Protein AF-A0A7V7XGV1-F1 (afdb_monomer_lite)

Radius of gyration: 16.02 Å; chains: 1; bounding box: 30×32×40 Å

Foldseek 3Di:
DPPPPCQQFLLNQLVVLQVVLVCLLVVLVVCLVVVVADPVDDHDPVSVVSNVVSVVSNVSSVVSNVVPRHGD

Secondary structure (DSSP, 8-state):
---S----BHHHHHHHHHHHHHHHHHHHHHHHHTT-S-TTSS--HHHHHHHHHHHHHHHHHHHHGGGTT-B-

Sequence (72 aa):
MLNSHFTLTKRQLGLLAIIGGGVALVGILLFDELGLSDPQGGFGPSQKIGMALAALMLLVGISLLPLGDTPA

pLDDT: mean 81.88, std 13.58, range [35.97, 94.94]

Structure (mmCIF, N/CA/C/O backbone):
data_AF-A0A7V7XGV1-F1
#
_entry.id   AF-A0A7V7XGV1-F1
#
loop_
_atom_site.group_PDB
_atom_site.id
_atom_site.type_symbol
_atom_site.label_atom_id
_atom_site.label_alt_id
_atom_site.label_comp_id
_atom_site.label_asym_id
_atom_site.label_entity_id
_atom_site.label_seq_id
_atom_site.pdbx_PDB_ins_code
_atom_site.Cartn_x
_atom_site.Cartn_y
_atom_site.Cartn_z
_atom_site.occupancy
_atom_site.B_iso_or_equiv
_atom_site.auth_seq_id
_atom_site.auth_comp_id
_atom_site.auth_asym_id
_atom_site.auth_atom_id
_atom_site.pdbx_PDB_model_num
ATOM 1 N N . MET A 1 1 ? -12.411 24.571 14.683 1.00 35.97 1 MET A N 1
ATOM 2 C CA . MET A 1 1 ? -11.786 23.851 15.812 1.00 35.97 1 MET A CA 1
ATOM 3 C C . MET A 1 1 ? -11.881 22.366 15.505 1.00 35.97 1 MET A C 1
ATOM 5 O O . MET A 1 1 ? -12.971 21.818 15.573 1.00 35.97 1 MET A O 1
ATOM 9 N N . LEU A 1 2 ? -10.796 21.754 15.026 1.00 44.69 2 LEU A N 1
ATOM 10 C CA . LEU A 1 2 ? -10.751 20.308 14.793 1.00 44.69 2 LEU A CA 1
ATOM 11 C C . LEU A 1 2 ? -10.609 19.644 16.166 1.00 44.69 2 LEU A C 1
ATOM 13 O O . LEU A 1 2 ? -9.646 19.909 16.877 1.00 44.69 2 LEU A O 1
ATOM 17 N N . ASN A 1 3 ? -11.622 18.884 16.568 1.00 43.81 3 ASN A N 1
ATOM 18 C CA . ASN A 1 3 ? -11.703 18.247 17.877 1.00 43.81 3 ASN A CA 1
ATOM 19 C C . ASN A 1 3 ? -10.566 17.213 18.011 1.00 43.81 3 ASN A C 1
ATOM 21 O O . ASN A 1 3 ? -10.483 16.289 17.205 1.00 43.81 3 ASN A O 1
ATOM 25 N N . SER A 1 4 ? -9.691 17.357 19.009 1.00 51.22 4 SER A N 1
ATOM 26 C CA . SER A 1 4 ? -8.451 16.573 19.189 1.00 51.22 4 SER A CA 1
ATOM 27 C C . SER A 1 4 ? -8.657 15.134 19.693 1.00 51.22 4 SER A C 1
ATOM 29 O O . SER A 1 4 ? -7.775 14.565 20.325 1.00 51.22 4 SER A O 1
ATOM 31 N N . HIS A 1 5 ? -9.816 14.536 19.418 1.00 51.78 5 HIS A N 1
ATOM 32 C CA . HIS A 1 5 ? -10.158 13.158 19.783 1.00 51.78 5 HIS A CA 1
ATOM 33 C C . HIS A 1 5 ? -10.512 12.326 18.538 1.00 51.78 5 HIS A C 1
ATOM 35 O O . HIS A 1 5 ? -11.413 11.492 18.555 1.00 51.78 5 HIS A O 1
ATOM 41 N N . PHE A 1 6 ? -9.804 12.552 17.426 1.00 55.44 6 PHE A N 1
ATOM 42 C CA . PHE A 1 6 ? -9.796 11.614 16.301 1.00 55.44 6 PHE A CA 1
ATOM 43 C C . PHE A 1 6 ? -8.923 10.414 16.662 1.00 55.44 6 PHE A C 1
ATOM 45 O O . PHE A 1 6 ? -7.801 10.266 16.183 1.00 55.44 6 PHE A O 1
ATOM 52 N N . THR A 1 7 ? -9.426 9.561 17.546 1.00 66.19 7 THR A N 1
ATOM 53 C CA . THR A 1 7 ? -8.818 8.255 17.761 1.00 66.19 7 THR A CA 1
ATOM 54 C C . THR A 1 7 ? -9.221 7.383 16.578 1.00 66.19 7 THR A C 1
ATOM 56 O O . THR A 1 7 ? -10.313 6.818 16.561 1.00 66.19 7 THR A O 1
ATOM 59 N N . LEU A 1 8 ? -8.386 7.360 15.534 1.00 68.38 8 LEU A N 1
ATOM 60 C CA . LEU A 1 8 ? -8.572 6.434 14.419 1.00 68.38 8 LEU A CA 1
ATOM 61 C C . LEU A 1 8 ? -8.637 5.021 14.995 1.00 68.38 8 LEU A C 1
ATOM 63 O O . LEU A 1 8 ? -7.767 4.619 15.769 1.00 68.38 8 LEU A O 1
ATOM 67 N N . THR A 1 9 ? -9.667 4.261 14.638 1.00 83.50 9 THR A N 1
ATOM 68 C CA . THR A 1 9 ? -9.711 2.859 15.053 1.00 83.50 9 THR A CA 1
ATOM 69 C C . THR A 1 9 ? -8.610 2.088 14.332 1.00 83.50 9 THR A C 1
ATOM 71 O O . THR A 1 9 ? -8.232 2.432 13.206 1.00 83.50 9 THR A O 1
ATOM 74 N N . LYS A 1 10 ? -8.089 1.014 14.934 1.00 80.62 10 LYS A N 1
ATOM 75 C CA . LYS A 1 10 ? -7.096 0.151 14.264 1.00 80.62 10 LYS A CA 1
ATOM 76 C C . LYS A 1 10 ? -7.620 -0.369 12.924 1.00 80.62 10 LYS A C 1
ATOM 78 O O . LYS A 1 10 ? -6.858 -0.466 11.967 1.00 80.62 10 LYS A O 1
ATOM 83 N N . ARG A 1 11 ? -8.936 -0.571 12.810 1.00 81.69 11 ARG A N 1
ATOM 84 C CA . ARG A 1 11 ? -9.621 -0.882 11.551 1.00 81.69 11 ARG A CA 1
ATOM 85 C C . ARG A 1 11 ? -9.547 0.245 10.511 1.00 81.69 11 ARG A C 1
ATOM 87 O O . ARG A 1 11 ? -9.284 -0.037 9.345 1.00 81.69 11 ARG A O 1
ATOM 94 N N . GLN A 1 12 ? -9.746 1.506 10.904 1.00 84.50 12 GLN A N 1
ATOM 95 C CA . GLN A 1 12 ? -9.590 2.663 10.009 1.00 84.50 12 GLN A CA 1
ATOM 96 C C . GLN A 1 12 ? -8.133 2.854 9.579 1.00 84.50 12 GLN A C 1
ATOM 98 O O . GLN A 1 12 ? -7.869 3.078 8.400 1.00 84.50 12 GLN A O 1
ATOM 103 N N . LEU A 1 13 ? -7.186 2.702 10.510 1.00 87.25 13 LEU A N 1
ATOM 104 C CA . LEU A 1 13 ? -5.755 2.734 10.209 1.00 87.25 13 LEU A CA 1
ATOM 105 C C . LEU A 1 13 ? -5.374 1.610 9.233 1.00 87.25 13 LEU A C 1
ATOM 107 O O . LEU A 1 13 ? -4.661 1.846 8.260 1.00 87.25 13 LEU A O 1
ATOM 111 N N . GLY A 1 14 ? -5.904 0.404 9.455 1.00 88.50 14 GLY A N 1
ATOM 112 C CA . GLY A 1 14 ? -5.710 -0.746 8.580 1.00 88.50 14 GLY A CA 1
ATOM 113 C C . GLY A 1 14 ? -6.240 -0.506 7.169 1.00 88.50 14 GLY A C 1
ATOM 114 O O . GLY A 1 14 ? -5.527 -0.741 6.197 1.00 88.50 14 GLY A O 1
ATOM 115 N N . LEU A 1 15 ? -7.448 0.050 7.044 1.00 89.31 15 LEU A N 1
ATOM 116 C CA . LEU A 1 15 ? -8.026 0.448 5.757 1.00 89.31 15 LEU A CA 1
ATOM 117 C C . LEU A 1 15 ? -7.179 1.504 5.041 1.00 89.31 15 LEU A C 1
ATOM 119 O O . LEU A 1 15 ? -6.923 1.360 3.849 1.00 89.31 15 LEU A O 1
ATOM 123 N N . LEU A 1 16 ? -6.707 2.532 5.749 1.00 89.88 16 LEU A N 1
ATOM 124 C CA . LEU A 1 16 ? -5.837 3.558 5.166 1.00 89.88 16 LEU A CA 1
ATOM 125 C C . LEU A 1 16 ? -4.509 2.969 4.681 1.00 89.88 16 LEU A C 1
ATOM 127 O O . LEU A 1 16 ? -4.055 3.316 3.594 1.00 89.88 16 LEU A O 1
ATOM 131 N N . ALA A 1 17 ? -3.914 2.049 5.442 1.00 90.31 17 ALA A N 1
ATOM 132 C CA . ALA A 1 17 ? -2.695 1.354 5.041 1.00 90.31 17 ALA A CA 1
ATOM 133 C C . ALA A 1 17 ? -2.920 0.447 3.820 1.00 90.31 17 ALA A C 1
ATOM 135 O O . ALA A 1 17 ? -2.091 0.437 2.911 1.00 90.31 17 ALA A O 1
ATOM 136 N N . ILE A 1 18 ? -4.060 -0.254 3.748 1.00 91.50 18 ILE A N 1
ATOM 137 C CA . ILE A 1 18 ? -4.428 -1.074 2.584 1.00 91.50 18 ILE A CA 1
ATOM 138 C C . ILE A 1 18 ? -4.632 -0.200 1.346 1.00 91.50 18 ILE A C 1
ATOM 140 O O . ILE A 1 18 ? -4.084 -0.492 0.287 1.00 91.50 18 ILE A O 1
ATOM 144 N N . ILE A 1 19 ? -5.401 0.883 1.468 1.00 93.25 19 ILE A N 1
ATOM 145 C CA . ILE A 1 19 ? -5.669 1.793 0.351 1.00 93.25 19 ILE A CA 1
ATOM 146 C C . ILE A 1 19 ? -4.366 2.453 -0.104 1.00 93.25 19 ILE A C 1
ATOM 148 O O . ILE A 1 19 ? -4.069 2.449 -1.294 1.00 93.25 19 ILE A O 1
ATOM 152 N N . GLY A 1 20 ? -3.557 2.960 0.829 1.00 93.19 20 GLY A N 1
ATOM 153 C CA . GLY A 1 20 ? -2.268 3.580 0.527 1.00 93.19 20 GLY A CA 1
ATOM 154 C C . GLY A 1 20 ? -1.297 2.615 -0.155 1.00 93.19 20 GLY A C 1
ATOM 155 O O . GLY A 1 20 ? -0.755 2.939 -1.210 1.00 93.19 20 GLY A O 1
ATOM 156 N N . GLY A 1 21 ? -1.127 1.407 0.393 1.00 90.94 21 GLY A N 1
ATOM 157 C CA . GLY A 1 21 ? -0.280 0.369 -0.200 1.00 90.94 21 GLY A CA 1
ATOM 158 C C . GLY A 1 21 ? -0.787 -0.107 -1.564 1.00 90.94 21 GLY A C 1
ATOM 159 O O . GLY A 1 21 ? -0.001 -0.277 -2.493 1.00 90.94 21 GLY A O 1
ATOM 160 N N . GLY A 1 22 ? -2.104 -0.256 -1.727 1.00 92.88 22 GLY A N 1
ATOM 161 C CA . GLY A 1 22 ? -2.726 -0.641 -2.993 1.00 92.88 22 GLY A CA 1
ATOM 162 C C . GLY A 1 22 ? -2.547 0.420 -4.079 1.00 92.88 22 GLY A C 1
ATOM 163 O O . GLY A 1 22 ? -2.118 0.098 -5.184 1.00 92.88 22 GLY A O 1
ATOM 164 N N . VAL A 1 23 ? -2.801 1.691 -3.755 1.00 94.94 23 VAL A N 1
ATOM 165 C CA . VAL A 1 23 ? -2.576 2.818 -4.675 1.00 94.94 23 VAL A CA 1
ATOM 166 C C . VAL A 1 23 ? -1.100 2.930 -5.048 1.00 94.94 23 VAL A C 1
ATOM 168 O O . VAL A 1 23 ? -0.795 3.151 -6.215 1.00 94.94 23 VAL A O 1
ATOM 171 N N . ALA A 1 24 ? -0.183 2.730 -4.098 1.00 92.19 24 ALA A N 1
ATOM 172 C CA . ALA A 1 24 ? 1.249 2.736 -4.379 1.00 92.19 24 ALA A CA 1
ATOM 173 C C . ALA A 1 24 ? 1.657 1.606 -5.341 1.00 92.19 24 ALA A C 1
ATOM 175 O O . ALA A 1 24 ? 2.387 1.866 -6.295 1.00 92.19 24 ALA A O 1
ATOM 176 N N . LEU A 1 25 ? 1.157 0.378 -5.149 1.00 91.81 25 LEU A N 1
ATOM 177 C CA . LEU A 1 25 ? 1.417 -0.732 -6.076 1.00 91.81 25 LEU A CA 1
ATOM 178 C C . LEU A 1 25 ? 0.877 -0.445 -7.475 1.00 91.81 25 LEU A C 1
ATOM 180 O O . LEU A 1 25 ? 1.618 -0.558 -8.447 1.00 91.81 25 LEU A O 1
ATOM 184 N N . VAL A 1 26 ? -0.391 -0.042 -7.576 1.00 93.38 26 VAL A N 1
ATOM 185 C CA . VAL A 1 26 ? -1.011 0.297 -8.864 1.00 93.38 26 VAL A CA 1
ATOM 186 C C . VAL A 1 26 ? -0.255 1.441 -9.534 1.00 93.38 26 VAL A C 1
ATOM 188 O O . VAL A 1 26 ? 0.031 1.367 -10.723 1.00 93.38 26 VAL A O 1
ATOM 191 N N . GLY A 1 27 ? 0.136 2.466 -8.775 1.00 91.38 27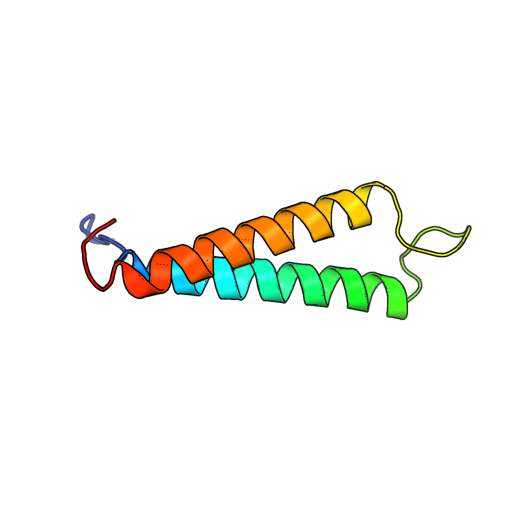 GLY A N 1
ATOM 192 C CA . GLY A 1 27 ? 0.931 3.583 -9.274 1.00 91.38 27 GLY A CA 1
ATOM 193 C C . GLY A 1 27 ? 2.276 3.139 -9.844 1.00 91.38 27 GLY A C 1
ATOM 194 O O . GLY A 1 27 ? 2.633 3.572 -10.934 1.00 91.38 27 GLY A O 1
ATOM 195 N N . ILE A 1 28 ? 2.999 2.246 -9.160 1.00 88.94 28 ILE A N 1
ATOM 196 C CA . ILE A 1 28 ? 4.286 1.727 -9.647 1.00 88.94 28 ILE A CA 1
ATOM 197 C C . ILE A 1 28 ? 4.111 0.922 -10.941 1.00 88.94 28 ILE A C 1
ATOM 199 O O . ILE A 1 28 ? 4.897 1.107 -11.866 1.00 88.94 28 ILE A O 1
ATOM 203 N N . LEU A 1 29 ? 3.078 0.077 -11.027 1.00 88.38 29 LEU A N 1
ATOM 204 C CA . LEU A 1 29 ? 2.782 -0.704 -12.234 1.00 88.38 29 LEU A CA 1
ATOM 205 C C . LEU A 1 29 ? 2.393 0.196 -13.414 1.00 88.38 29 LEU A C 1
ATOM 207 O O . LEU A 1 29 ? 2.907 0.032 -14.513 1.00 88.38 29 LEU A O 1
ATOM 211 N N . LEU A 1 30 ? 1.540 1.196 -13.178 1.00 89.75 30 LEU A N 1
ATOM 212 C CA . LEU A 1 30 ? 1.150 2.157 -14.212 1.00 89.75 30 LEU A CA 1
ATOM 213 C C . LEU A 1 30 ? 2.331 3.017 -14.678 1.00 89.75 30 LEU A C 1
ATOM 215 O O . LEU A 1 30 ? 2.406 3.357 -15.853 1.00 89.75 30 LEU A O 1
ATOM 219 N N . PHE A 1 31 ? 3.263 3.363 -13.788 1.00 86.88 31 PHE A N 1
ATOM 220 C CA . PHE A 1 31 ? 4.493 4.068 -14.165 1.00 86.88 31 PHE A CA 1
ATOM 221 C C . PHE A 1 31 ? 5.361 3.258 -15.140 1.00 86.88 31 PHE A C 1
ATOM 223 O O . PHE A 1 31 ? 6.031 3.841 -15.995 1.00 86.88 31 PHE A O 1
ATOM 230 N N . ASP A 1 32 ? 5.34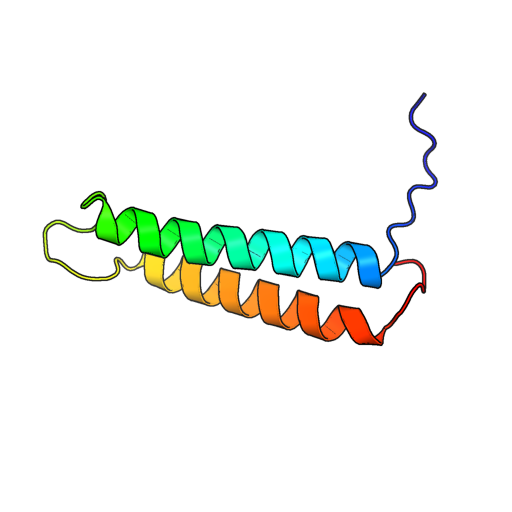7 1.931 -15.017 1.00 81.69 32 ASP A N 1
ATOM 231 C CA . ASP A 1 32 ? 6.005 1.020 -15.956 1.00 81.69 32 ASP A CA 1
ATOM 232 C C . ASP A 1 32 ? 5.277 0.976 -17.302 1.00 81.69 32 ASP A C 1
ATOM 234 O O . ASP A 1 32 ? 5.885 1.261 -18.332 1.00 81.69 32 ASP A O 1
ATOM 238 N N . GLU A 1 33 ? 3.958 0.774 -17.288 1.00 82.62 33 GLU A N 1
ATOM 239 C CA . GLU A 1 33 ? 3.121 0.725 -18.497 1.00 82.62 33 GLU A CA 1
ATOM 240 C C . GLU A 1 33 ? 3.188 2.023 -19.329 1.00 82.62 33 GLU A C 1
ATOM 242 O O . GLU A 1 33 ? 3.148 2.001 -20.558 1.00 82.62 33 GLU A O 1
ATOM 247 N N . LEU A 1 34 ? 3.317 3.175 -18.661 1.00 85.69 34 LEU A N 1
ATOM 248 C CA . LEU A 1 34 ? 3.434 4.489 -19.301 1.00 85.69 34 LEU A CA 1
ATOM 249 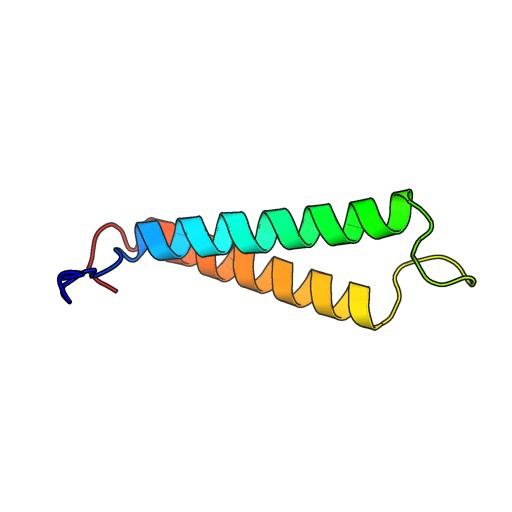C C . LEU A 1 34 ? 4.834 4.771 -19.874 1.00 85.69 34 LEU A C 1
ATOM 251 O O . LEU A 1 34 ? 5.056 5.851 -20.422 1.00 85.69 34 LEU A O 1
ATOM 255 N N . GLY A 1 35 ? 5.787 3.843 -19.739 1.00 76.12 35 GLY A N 1
ATOM 256 C CA . GLY A 1 35 ? 7.151 4.014 -20.240 1.00 76.12 35 GLY A CA 1
ATOM 257 C C . GLY A 1 35 ? 7.935 5.113 -19.517 1.00 76.12 35 GLY A C 1
ATOM 258 O O . GLY A 1 35 ? 8.918 5.620 -20.049 1.00 76.12 35 GLY A O 1
ATOM 259 N N . LEU A 1 36 ? 7.512 5.489 -18.304 1.00 78.38 36 LEU A N 1
ATOM 260 C CA . LEU A 1 36 ? 8.209 6.456 -17.442 1.00 78.38 36 LEU A CA 1
ATOM 261 C C . LEU A 1 36 ? 9.330 5.800 -16.616 1.00 78.38 36 LEU A C 1
ATOM 263 O O . LEU A 1 36 ? 9.914 6.432 -15.734 1.00 78.38 36 LEU A O 1
ATOM 267 N N . SER A 1 37 ? 9.591 4.521 -16.880 1.00 75.50 37 SER A N 1
ATOM 268 C CA . SER A 1 37 ? 10.537 3.668 -16.161 1.00 75.50 37 SER A CA 1
ATOM 269 C C . SER A 1 37 ? 11.899 3.612 -16.859 1.00 75.50 37 SER A C 1
ATOM 271 O O . SER A 1 37 ? 12.121 4.295 -17.858 1.00 75.50 37 SER A O 1
ATOM 273 N N . ASP A 1 38 ? 12.847 2.862 -16.286 1.00 71.69 38 ASP A N 1
ATOM 274 C CA . ASP A 1 38 ? 14.252 2.844 -16.718 1.00 71.69 38 ASP A CA 1
ATOM 275 C C . ASP A 1 38 ? 14.382 2.582 -18.237 1.00 71.69 38 ASP A C 1
ATOM 277 O O . ASP A 1 38 ? 13.801 1.614 -18.736 1.00 71.69 38 ASP A O 1
ATOM 281 N N . PRO A 1 39 ? 15.174 3.385 -18.977 1.00 69.81 39 PRO A N 1
ATOM 282 C CA . PRO A 1 39 ? 15.433 3.177 -20.403 1.00 69.81 39 PRO A CA 1
ATOM 283 C C . PRO A 1 39 ? 15.960 1.780 -20.766 1.00 69.81 39 PRO A C 1
ATOM 285 O O . PRO A 1 39 ? 15.846 1.362 -21.916 1.00 69.81 39 PRO A O 1
ATOM 288 N N . GLN A 1 40 ? 16.565 1.070 -19.809 1.00 74.38 40 GLN A N 1
ATOM 289 C CA . GLN A 1 40 ? 17.105 -0.283 -19.995 1.00 74.38 40 GLN A CA 1
ATOM 290 C C . GLN A 1 40 ? 16.040 -1.389 -19.860 1.00 74.38 40 GLN A C 1
ATOM 292 O O . GLN A 1 40 ? 16.327 -2.545 -20.171 1.00 74.38 40 GLN A O 1
ATOM 297 N N . GLY A 1 41 ? 14.816 -1.039 -19.452 1.00 70.62 41 GLY A N 1
ATOM 298 C CA . GLY A 1 41 ? 13.691 -1.955 -19.286 1.00 70.62 41 GLY A CA 1
ATOM 299 C C . GLY A 1 41 ? 13.629 -2.629 -17.911 1.00 70.62 41 GLY A C 1
ATOM 300 O O . GLY A 1 41 ? 14.640 -3.005 -17.315 1.00 70.62 41 GLY A O 1
ATOM 301 N N . GLY A 1 42 ? 12.400 -2.824 -17.426 1.00 76.94 42 GLY A N 1
ATOM 302 C CA . GLY A 1 42 ? 12.095 -3.483 -16.157 1.00 76.94 42 GLY A CA 1
ATOM 303 C C . GLY A 1 42 ? 12.132 -2.560 -14.935 1.00 76.94 42 GLY A C 1
ATOM 304 O O . GLY A 1 42 ? 12.463 -1.379 -15.015 1.00 76.94 42 GLY A O 1
ATOM 305 N N . PHE A 1 43 ? 11.800 -3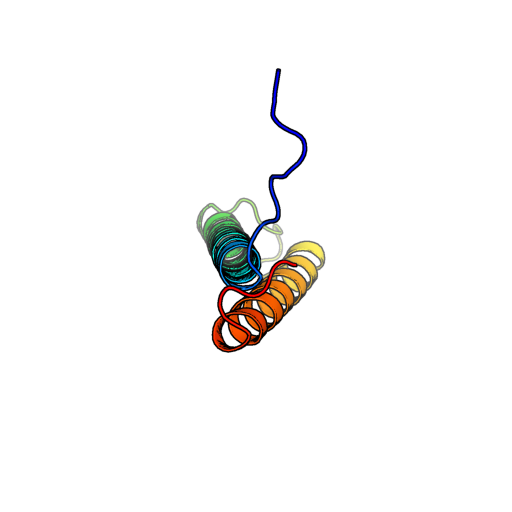.126 -13.768 1.00 80.94 43 PHE A N 1
ATOM 306 C CA . PHE A 1 43 ? 11.681 -2.341 -12.540 1.00 80.94 43 PHE A CA 1
ATOM 307 C C . PHE A 1 43 ? 13.025 -1.778 -12.066 1.00 80.94 43 PHE A C 1
ATOM 309 O O . PHE A 1 43 ? 13.931 -2.528 -11.663 1.00 80.94 43 PHE A O 1
ATOM 316 N N . GLY A 1 44 ? 13.107 -0.447 -12.019 1.00 86.31 44 GLY A N 1
ATOM 317 C CA . GLY A 1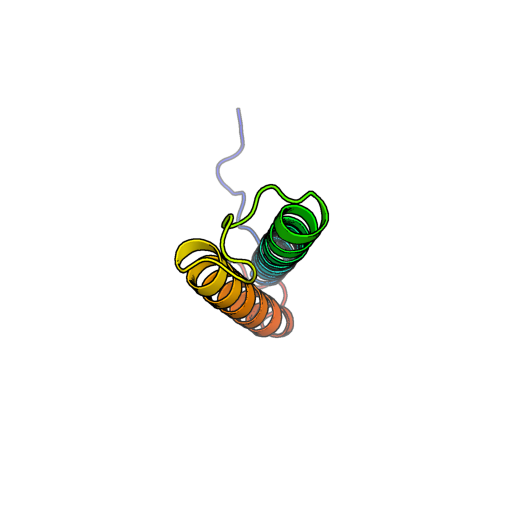 44 ? 14.245 0.275 -11.461 1.00 86.31 44 GLY A CA 1
ATOM 318 C C . GLY A 1 44 ? 14.452 -0.030 -9.965 1.00 86.31 44 GLY A C 1
ATOM 319 O O . GLY A 1 44 ? 13.524 -0.479 -9.279 1.00 86.31 44 GLY A O 1
ATOM 320 N N . PRO A 1 45 ? 15.651 0.222 -9.404 1.00 87.75 45 PRO A N 1
ATOM 321 C CA . PRO A 1 45 ? 15.932 -0.029 -7.986 1.00 87.75 45 PRO A CA 1
ATOM 322 C C . PRO A 1 45 ? 14.929 0.645 -7.037 1.00 87.75 45 PRO A C 1
ATOM 324 O O . PRO A 1 45 ? 14.482 0.033 -6.068 1.00 87.75 45 PRO A O 1
ATOM 327 N N . SER A 1 46 ? 14.514 1.875 -7.348 1.00 88.81 46 SER A N 1
ATOM 328 C CA . SER A 1 46 ? 13.510 2.621 -6.582 1.00 88.81 46 SER A CA 1
ATOM 329 C C . SER A 1 46 ? 12.116 1.993 -6.661 1.00 88.81 46 SER A C 1
ATOM 331 O O . SER A 1 46 ? 11.442 1.904 -5.639 1.00 88.81 46 SER A O 1
ATOM 333 N N . GLN A 1 47 ? 11.693 1.495 -7.829 1.00 89.44 47 GLN A N 1
ATOM 334 C CA . GLN A 1 47 ? 10.415 0.792 -7.985 1.00 89.44 47 GLN A CA 1
ATOM 335 C C . GLN A 1 47 ? 10.403 -0.522 -7.209 1.00 89.44 47 GLN A C 1
ATOM 337 O O . GLN A 1 47 ? 9.419 -0.819 -6.543 1.00 89.44 47 GLN A O 1
ATOM 342 N N . LYS A 1 48 ? 11.504 -1.284 -7.215 1.00 90.88 48 LYS A N 1
ATOM 343 C CA . LYS A 1 48 ? 11.635 -2.513 -6.413 1.00 90.88 48 LYS A CA 1
ATOM 344 C C . LYS A 1 48 ? 11.473 -2.239 -4.919 1.00 90.88 48 LYS A C 1
ATOM 346 O O . LYS A 1 48 ? 10.720 -2.939 -4.245 1.00 90.88 48 LYS A O 1
ATOM 351 N N . ILE A 1 49 ? 12.132 -1.195 -4.416 1.00 93.25 49 ILE A N 1
ATOM 352 C CA . ILE A 1 49 ? 11.995 -0.761 -3.020 1.00 93.25 49 ILE A CA 1
ATOM 353 C C . ILE A 1 49 ? 10.565 -0.281 -2.746 1.00 93.25 49 ILE A C 1
ATOM 355 O O . ILE A 1 49 ? 9.971 -0.668 -1.743 1.00 93.25 49 ILE 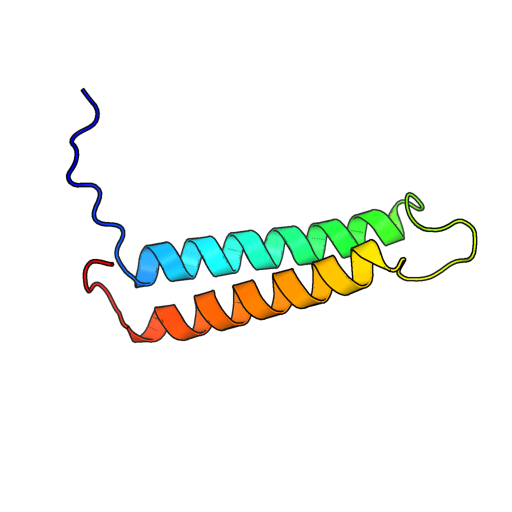A O 1
ATOM 359 N N . GLY A 1 50 ? 9.989 0.509 -3.653 1.00 92.12 50 GLY A N 1
ATOM 360 C CA . GLY A 1 50 ? 8.614 0.993 -3.557 1.00 92.12 50 GLY A CA 1
ATOM 361 C C . GLY A 1 50 ? 7.594 -0.144 -3.499 1.00 92.12 50 GLY A C 1
ATOM 362 O O . GLY A 1 50 ? 6.714 -0.124 -2.645 1.00 92.12 50 GLY A O 1
ATOM 363 N N . MET A 1 51 ? 7.749 -1.176 -4.333 1.00 92.94 51 MET A N 1
ATOM 364 C CA . MET A 1 51 ? 6.892 -2.365 -4.321 1.00 92.94 51 MET A CA 1
ATOM 365 C C . MET A 1 51 ? 7.028 -3.140 -3.012 1.00 92.94 51 MET A C 1
ATOM 367 O O . MET A 1 51 ? 6.018 -3.546 -2.443 1.00 92.94 51 MET A O 1
ATOM 371 N N . ALA A 1 52 ? 8.252 -3.311 -2.502 1.00 94.69 52 ALA A N 1
ATOM 372 C CA . ALA A 1 52 ? 8.480 -3.973 -1.221 1.00 94.69 52 ALA A CA 1
ATOM 373 C C . ALA A 1 52 ? 7.828 -3.204 -0.059 1.00 94.69 52 ALA A C 1
ATOM 375 O O . ALA A 1 52 ? 7.153 -3.802 0.777 1.00 94.69 52 ALA A O 1
ATOM 376 N N . LEU A 1 53 ? 7.970 -1.875 -0.032 1.00 94.12 53 LEU A N 1
ATOM 377 C CA . LEU A 1 53 ? 7.327 -1.020 0.968 1.00 94.12 53 LEU A CA 1
ATOM 378 C C . LEU A 1 53 ? 5.802 -1.054 0.854 1.00 94.12 53 LEU A C 1
ATOM 380 O O . LEU A 1 53 ? 5.122 -1.179 1.869 1.00 94.12 53 LEU A O 1
ATOM 384 N N . ALA A 1 54 ? 5.261 -0.994 -0.360 1.00 93.19 54 ALA A N 1
ATOM 385 C CA . ALA A 1 54 ? 3.825 -1.062 -0.590 1.00 93.19 54 ALA A CA 1
ATOM 386 C C . ALA A 1 54 ? 3.249 -2.424 -0.163 1.00 93.19 54 ALA A C 1
ATOM 388 O O . ALA A 1 54 ? 2.215 -2.473 0.502 1.00 93.19 54 ALA A O 1
ATOM 389 N N . ALA A 1 55 ? 3.959 -3.522 -0.443 1.00 93.50 55 ALA A N 1
ATOM 390 C CA . ALA A 1 55 ? 3.601 -4.855 0.032 1.00 93.50 55 ALA A CA 1
ATOM 391 C C . ALA A 1 55 ? 3.630 -4.949 1.568 1.00 93.50 55 ALA A C 1
ATOM 393 O O . ALA A 1 55 ? 2.689 -5.465 2.168 1.00 93.50 55 ALA A O 1
ATOM 394 N N . LEU A 1 56 ? 4.659 -4.402 2.224 1.00 94.75 56 LEU A N 1
ATOM 395 C CA . LEU A 1 56 ? 4.713 -4.330 3.689 1.00 94.75 56 LEU A CA 1
ATOM 396 C C . LEU A 1 56 ? 3.555 -3.507 4.260 1.00 94.75 56 LEU A C 1
ATOM 398 O O . LEU A 1 56 ? 2.943 -3.909 5.245 1.00 94.75 56 LEU A O 1
ATOM 402 N N . MET A 1 57 ? 3.216 -2.388 3.624 1.00 92.94 57 MET A N 1
ATOM 403 C CA . MET A 1 57 ? 2.114 -1.526 4.046 1.00 92.94 57 MET A CA 1
ATOM 404 C C . MET A 1 57 ? 0.760 -2.237 3.931 1.00 92.94 57 MET A C 1
ATOM 406 O O . MET A 1 57 ? -0.062 -2.137 4.842 1.00 92.94 57 MET A O 1
ATOM 410 N N . LEU A 1 58 ? 0.559 -3.031 2.872 1.00 92.50 58 LEU A N 1
ATOM 411 C CA . LEU A 1 58 ? -0.603 -3.911 2.740 1.00 92.50 58 LEU A CA 1
ATOM 412 C C . LEU A 1 58 ? -0.648 -4.967 3.847 1.00 92.50 58 LEU A C 1
ATOM 414 O O . LEU A 1 58 ? -1.700 -5.158 4.451 1.00 92.50 58 LEU A O 1
ATOM 418 N N . LEU A 1 59 ? 0.473 -5.631 4.143 1.00 93.44 59 LEU A N 1
ATOM 419 C CA . LEU A 1 59 ? 0.542 -6.641 5.205 1.00 93.44 59 LEU A CA 1
ATOM 420 C C . LEU A 1 59 ? 0.216 -6.042 6.575 1.00 93.44 59 LEU A C 1
ATOM 422 O O . LEU A 1 59 ? -0.581 -6.614 7.318 1.00 93.44 59 LEU A O 1
ATOM 426 N N . VAL A 1 60 ? 0.770 -4.867 6.885 1.00 91.75 60 VAL A N 1
ATOM 427 C CA . VAL A 1 60 ? 0.437 -4.113 8.099 1.00 91.75 60 VAL A CA 1
ATOM 428 C C . VAL A 1 60 ? -1.055 -3.793 8.120 1.00 91.75 60 VAL A C 1
ATOM 430 O O . VAL A 1 60 ? -1.731 -4.103 9.098 1.00 91.75 60 VAL A O 1
ATOM 433 N N . GLY A 1 61 ? -1.599 -3.252 7.032 1.00 88.81 61 GLY A N 1
ATOM 434 C CA . GLY A 1 61 ? -3.011 -2.904 6.951 1.00 88.81 61 GLY A CA 1
ATOM 435 C C . GLY A 1 61 ? -3.951 -4.100 7.131 1.00 88.81 61 GLY A C 1
ATOM 436 O O . GLY A 1 61 ? -4.901 -4.020 7.908 1.00 88.81 61 GLY A O 1
ATOM 437 N N . ILE A 1 62 ? -3.643 -5.238 6.499 1.00 91.38 62 ILE A N 1
ATOM 438 C CA . ILE A 1 62 ? -4.382 -6.499 6.657 1.00 91.38 62 ILE A CA 1
ATOM 439 C C . ILE A 1 62 ? -4.271 -7.007 8.095 1.00 91.38 62 ILE A C 1
ATOM 441 O O . ILE A 1 62 ? -5.280 -7.405 8.671 1.00 91.38 62 ILE A O 1
ATOM 445 N N . SER A 1 63 ? -3.080 -6.953 8.700 1.00 89.06 63 SER A N 1
ATOM 446 C CA . SER A 1 63 ? -2.881 -7.376 10.090 1.00 89.06 63 SER A CA 1
ATOM 447 C C . SER A 1 63 ? -3.666 -6.529 11.091 1.00 89.06 63 SER A C 1
ATOM 449 O O . SER A 1 63 ? -4.021 -7.031 12.149 1.00 89.06 63 SER A O 1
ATOM 451 N N . LEU A 1 64 ? -3.987 -5.276 10.747 1.00 85.88 64 LEU A N 1
ATOM 452 C CA . LEU A 1 64 ? -4.760 -4.357 11.582 1.00 85.88 64 LEU A CA 1
ATOM 453 C C . LEU A 1 64 ? -6.280 -4.555 11.470 1.00 85.88 64 LEU A C 1
ATOM 455 O O . LEU A 1 64 ? -7.003 -4.193 12.398 1.00 85.88 64 LEU A O 1
ATOM 459 N N . LEU A 1 65 ? -6.778 -5.163 10.385 1.00 83.75 65 LEU A N 1
ATOM 460 C CA . LEU A 1 65 ? -8.204 -5.477 10.221 1.00 83.75 65 LEU A CA 1
ATOM 461 C C . LEU A 1 65 ? -8.788 -6.350 11.353 1.00 83.75 65 LEU A C 1
ATOM 463 O O . LEU A 1 65 ? -9.851 -5.987 11.864 1.00 83.75 65 LEU A O 1
ATOM 467 N N . PRO A 1 66 ? -8.151 -7.461 11.786 1.00 83.12 66 PRO A N 1
ATOM 468 C CA . PRO A 1 66 ? -8.684 -8.298 12.861 1.00 83.12 66 PRO A CA 1
ATOM 469 C C . PRO A 1 66 ? -8.575 -7.665 14.256 1.00 83.12 66 PRO A C 1
ATOM 471 O O . PRO A 1 66 ? -9.246 -8.136 15.169 1.00 83.12 66 PRO A O 1
ATOM 474 N N . LEU A 1 67 ? -7.785 -6.596 14.445 1.00 80.38 67 LEU A N 1
ATOM 475 C CA . LEU A 1 67 ? -7.691 -5.899 15.738 1.00 80.38 67 LEU A CA 1
ATOM 476 C C . LEU A 1 67 ? -8.944 -5.054 16.063 1.00 80.38 67 LEU A C 1
ATOM 478 O O . LEU A 1 67 ? -9.098 -4.578 17.192 1.00 80.38 67 LEU A O 1
ATOM 482 N N . GLY A 1 68 ? -9.863 -4.912 15.104 1.00 70.12 68 GLY A N 1
ATOM 483 C CA . GLY A 1 68 ? -11.194 -4.349 15.317 1.00 70.12 68 GLY A CA 1
ATOM 484 C C . GLY A 1 68 ? -11.205 -2.849 15.621 1.00 70.12 68 GLY A C 1
ATOM 485 O O . GLY A 1 68 ? -10.275 -2.109 15.294 1.00 70.12 68 GLY A O 1
ATOM 486 N N . ASP A 1 69 ? -12.292 -2.393 16.245 1.00 68.38 69 ASP A N 1
ATOM 487 C CA . ASP A 1 69 ? -12.544 -0.972 16.517 1.00 68.38 69 ASP A CA 1
ATOM 488 C C . ASP A 1 69 ? -11.862 -0.458 17.793 1.00 68.38 69 ASP A C 1
ATOM 490 O O . ASP A 1 69 ? -12.230 0.591 18.324 1.00 68.38 69 ASP A O 1
ATOM 494 N N . THR A 1 70 ? -10.846 -1.171 18.293 1.00 68.56 70 THR A N 1
ATOM 495 C CA . THR A 1 70 ? -10.052 -0.627 19.393 1.00 68.56 70 THR A CA 1
ATOM 496 C C . THR A 1 70 ? -9.353 0.654 18.929 1.00 68.56 70 THR A C 1
ATOM 498 O O . THR A 1 70 ? -8.821 0.693 17.811 1.00 68.56 70 THR A O 1
ATOM 501 N N . PRO A 1 71 ? -9.380 1.718 19.750 1.00 65.50 71 PRO A N 1
ATOM 502 C CA . PRO A 1 71 ? -8.649 2.938 19.450 1.00 65.50 71 PRO A CA 1
ATOM 503 C C . PRO A 1 71 ? -7.166 2.612 19.227 1.00 65.50 71 PRO A C 1
ATOM 505 O O . PRO A 1 71 ? -6.590 1.806 19.969 1.00 65.50 71 PRO A O 1
ATOM 508 N N . ALA A 1 72 ? -6.586 3.163 18.157 1.00 61.44 72 ALA A N 1
ATOM 509 C CA . ALA A 1 72 ? -5.150 3.090 17.908 1.00 61.44 72 ALA A CA 1
ATOM 510 C C . ALA A 1 72 ? -4.376 3.975 18.892 1.00 61.44 72 ALA A C 1
ATOM 512 O O . ALA A 1 72 ? -4.887 5.068 19.233 1.00 61.44 72 ALA A O 1
#